Protein AF-X0U426-F1 (afdb_monomer_lite)

pLDDT: mean 70.18, std 14.63, range [39.44, 86.06]

Organism: NCBI:txid412755

Radius of gyration: 14.75 Å; chains: 1; bounding box: 35×31×41 Å

Secondary structure (DSSP, 8-state):
----GGGPPPHHHHHHHHHHTT--HHHHHTS-HHHHHHHHHHHH---S---HHHHHHHHHHHHS-----TTS--GGGGS-HHHHHHHTPPPPTTTSSSSTT--

Sequence (103 aa):
MLWRKDNEIPEPEITLWLERNGIPKQRYHNLSNNEKVVLGNLLKIPTRPTSPQQRKDLYTRLCLPDLGGRESIDPTDFVPDDKIEEFFTPIAPSETLSEREKY

Foldseek 3Di:
DDDPPPQQDPPVLVVVLCVVVVWDVVLVVPDDPVLNSVLSCLAAPVPDDDDLVSLLVSCCSTPPDPPPDPPDDRPSVPPDSVNSSVSSYYDPPVNVPPDPVPD

Structure (mmCIF, N/CA/C/O backbone):
data_AF-X0U426-F1
#
_entry.id   AF-X0U426-F1
#
loop_
_atom_site.group_PDB
_atom_site.id
_atom_site.type_symbol
_atom_site.label_atom_id
_atom_site.label_alt_id
_atom_site.label_comp_id
_atom_site.label_asym_id
_atom_site.label_entity_id
_atom_site.label_seq_id
_atom_site.pdbx_PDB_ins_code
_atom_site.Cartn_x
_atom_site.Cartn_y
_atom_site.Cartn_z
_atom_site.occupancy
_atom_site.B_iso_or_equiv
_atom_site.auth_seq_id
_atom_site.auth_comp_id
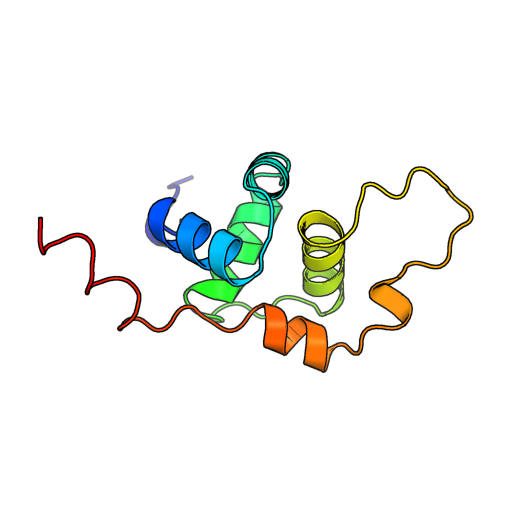_atom_site.auth_asym_id
_atom_site.auth_atom_id
_atom_site.pdbx_PDB_model_num
ATOM 1 N N . MET A 1 1 ? 13.875 21.417 14.798 1.00 39.44 1 MET A N 1
ATOM 2 C CA . MET A 1 1 ? 12.870 20.881 13.854 1.00 39.44 1 MET A CA 1
ATOM 3 C C . MET A 1 1 ? 11.754 20.250 14.670 1.00 39.44 1 MET A C 1
ATOM 5 O O . MET A 1 1 ? 11.984 19.225 15.293 1.00 39.44 1 MET A O 1
ATOM 9 N N . LEU A 1 2 ? 10.602 20.917 14.763 1.00 41.44 2 LEU A N 1
ATOM 10 C CA . LEU A 1 2 ? 9.419 20.408 15.464 1.00 41.44 2 LEU A CA 1
ATOM 11 C C . LEU A 1 2 ? 8.747 19.358 14.574 1.00 41.44 2 LEU A C 1
ATOM 13 O O . LEU A 1 2 ? 8.111 19.701 13.580 1.00 41.44 2 LEU A O 1
ATOM 17 N N . TRP A 1 3 ? 8.945 18.087 14.912 1.00 42.78 3 TRP A N 1
ATOM 18 C CA . TRP A 1 3 ? 8.221 16.962 14.331 1.00 42.78 3 TRP A CA 1
ATOM 19 C C . TRP A 1 3 ? 6.745 17.109 14.709 1.00 42.78 3 TRP A C 1
ATOM 21 O O . TRP A 1 3 ? 6.371 16.917 15.865 1.00 42.78 3 TRP A O 1
ATOM 31 N N . ARG A 1 4 ? 5.906 17.536 13.763 1.00 44.53 4 ARG A N 1
ATOM 32 C CA . ARG A 1 4 ? 4.458 17.571 13.967 1.00 44.53 4 ARG A CA 1
ATOM 33 C C . ARG A 1 4 ? 3.927 16.143 13.862 1.00 44.53 4 ARG A C 1
ATOM 35 O O . ARG A 1 4 ? 3.902 15.583 12.769 1.00 44.53 4 ARG A O 1
ATOM 42 N N . LYS A 1 5 ? 3.498 15.592 15.002 1.00 48.34 5 LYS A N 1
ATOM 43 C CA . LYS A 1 5 ? 2.756 14.321 15.143 1.00 48.34 5 LYS A CA 1
ATOM 44 C C . LYS A 1 5 ? 1.480 14.252 14.287 1.00 48.34 5 LYS A C 1
ATOM 46 O O . LYS A 1 5 ? 0.881 13.193 14.170 1.00 48.34 5 LYS A O 1
ATOM 51 N N . ASP A 1 6 ? 1.072 15.363 13.679 1.00 49.97 6 ASP A N 1
ATOM 52 C CA . ASP A 1 6 ? -0.140 15.480 12.868 1.00 49.97 6 ASP A CA 1
ATOM 53 C C . ASP A 1 6 ? -0.100 14.680 11.550 1.00 49.97 6 ASP A C 1
ATOM 55 O O . ASP A 1 6 ? -1.153 14.399 10.982 1.00 49.97 6 ASP A O 1
ATOM 59 N N . ASN A 1 7 ? 1.087 14.278 11.073 1.00 51.34 7 ASN A N 1
ATOM 60 C CA . ASN A 1 7 ? 1.243 13.548 9.803 1.00 51.34 7 ASN A CA 1
ATOM 61 C C . ASN A 1 7 ? 1.451 12.033 9.962 1.00 51.34 7 ASN A C 1
ATOM 63 O O . ASN A 1 7 ? 1.560 11.330 8.958 1.00 51.34 7 ASN A O 1
ATOM 67 N N . GLU A 1 8 ? 1.530 11.514 11.190 1.00 57.28 8 GLU A N 1
ATOM 68 C CA . GLU A 1 8 ? 1.582 10.068 11.410 1.00 57.28 8 GLU A CA 1
ATOM 69 C C . GLU A 1 8 ? 0.154 9.506 11.397 1.00 57.28 8 GLU A C 1
ATOM 71 O O . GLU A 1 8 ? -0.748 9.975 12.103 1.00 57.28 8 GLU A O 1
ATOM 76 N N . ILE A 1 9 ? -0.089 8.509 10.546 1.00 64.81 9 ILE A N 1
ATOM 77 C CA . ILE A 1 9 ? -1.296 7.694 10.669 1.00 64.81 9 ILE A CA 1
ATOM 78 C C . ILE A 1 9 ? -1.095 6.785 11.887 1.00 64.81 9 ILE A C 1
ATOM 80 O O . ILE A 1 9 ? -0.038 6.158 11.993 1.00 64.81 9 ILE A O 1
ATOM 84 N N . PRO A 1 10 ? -2.077 6.689 12.800 1.00 70.25 10 PRO A N 1
ATOM 85 C CA . PRO A 1 10 ? -2.037 5.717 13.876 1.00 70.25 10 PRO A CA 1
ATOM 86 C C . PRO A 1 10 ? -1.810 4.314 13.304 1.00 70.25 10 PRO A C 1
ATOM 88 O O . PRO A 1 10 ? -2.511 3.895 12.383 1.00 70.25 10 PRO A O 1
ATOM 91 N N . GLU A 1 11 ? -0.870 3.558 13.879 1.00 71.62 11 GLU A N 1
ATOM 92 C CA . GLU A 1 11 ? -0.611 2.165 13.482 1.00 71.62 11 GLU A CA 1
ATOM 93 C C . GLU A 1 11 ? -1.873 1.286 13.336 1.00 71.62 11 GLU A C 1
ATOM 95 O O . GLU A 1 11 ? -1.883 0.435 12.441 1.00 71.62 11 GLU A O 1
ATOM 100 N N . PRO A 1 12 ? -2.949 1.466 14.135 1.00 76.50 12 PRO A N 1
ATOM 101 C CA . PRO A 1 12 ? -4.197 0.732 13.943 1.00 76.50 12 PRO A CA 1
ATOM 102 C C . PRO A 1 12 ? -4.868 0.967 12.584 1.00 76.50 12 PRO A C 1
ATOM 104 O O . PRO A 1 12 ? -5.363 0.014 11.991 1.00 76.50 12 PRO A O 1
ATOM 107 N N . GLU A 1 13 ? -4.873 2.197 12.066 1.00 77.25 13 GLU A N 1
ATOM 108 C CA . GLU A 1 13 ? -5.532 2.514 10.790 1.00 77.25 13 GLU A CA 1
ATOM 109 C C . GLU A 1 13 ? -4.728 1.955 9.610 1.00 77.25 13 GLU A C 1
ATOM 111 O O . GLU A 1 13 ? -5.293 1.338 8.709 1.00 77.25 13 GLU A O 1
ATOM 116 N N . ILE A 1 14 ? -3.395 2.079 9.659 1.00 80.81 14 ILE A N 1
ATOM 117 C CA . ILE A 1 14 ? -2.508 1.442 8.673 1.00 80.81 14 ILE A CA 1
ATOM 118 C C . ILE A 1 14 ? -2.688 -0.072 8.706 1.00 80.81 14 ILE A C 1
ATOM 120 O O . ILE A 1 14 ? -2.794 -0.702 7.661 1.00 80.81 14 ILE A O 1
ATOM 124 N N . THR A 1 15 ? -2.750 -0.662 9.898 1.00 81.38 15 THR A N 1
ATOM 125 C CA . THR A 1 15 ? -2.968 -2.100 10.070 1.00 81.38 15 THR A CA 1
ATOM 126 C C . THR A 1 15 ? -4.257 -2.561 9.395 1.00 81.38 15 THR A C 1
ATOM 128 O O . THR A 1 15 ? -4.223 -3.532 8.644 1.00 81.38 15 THR A O 1
ATOM 131 N N . LEU A 1 16 ? -5.366 -1.852 9.617 1.00 82.56 16 LEU A N 1
ATOM 132 C CA . LEU A 1 16 ? -6.650 -2.164 8.988 1.00 82.56 16 LEU A CA 1
ATOM 133 C C . LEU A 1 16 ? -6.576 -2.036 7.466 1.00 82.56 16 LEU A C 1
ATOM 135 O O . LEU A 1 16 ? -7.060 -2.907 6.746 1.00 82.56 16 LEU A O 1
ATOM 139 N N . TRP A 1 17 ? -5.940 -0.980 6.959 1.00 85.56 17 TRP A N 1
ATOM 140 C CA . TRP A 1 17 ? -5.773 -0.793 5.521 1.00 85.56 17 TRP A CA 1
ATOM 141 C C . TRP A 1 17 ? -4.902 -1.889 4.888 1.00 85.56 17 TRP A C 1
ATOM 143 O O . TRP A 1 17 ? -5.253 -2.413 3.831 1.00 85.56 17 TRP A O 1
ATOM 153 N N . LEU A 1 18 ? -3.814 -2.297 5.548 1.00 86.06 18 LEU A N 1
ATOM 154 C CA . LEU A 1 18 ? -2.973 -3.412 5.104 1.00 86.06 18 LEU A CA 1
ATOM 155 C C . LEU A 1 18 ? -3.771 -4.721 5.060 1.00 86.06 18 LEU A C 1
ATOM 157 O O . LEU A 1 18 ? -3.706 -5.438 4.066 1.00 86.06 18 LEU A O 1
ATOM 161 N N . GLU A 1 19 ? -4.556 -5.011 6.101 1.00 84.50 19 GLU A N 1
ATOM 162 C CA . GLU A 1 19 ? -5.384 -6.220 6.187 1.00 84.50 19 GLU A CA 1
ATOM 163 C C . GLU A 1 19 ? -6.461 -6.256 5.089 1.00 84.50 19 GLU A C 1
ATOM 165 O O . GLU A 1 19 ? -6.625 -7.286 4.435 1.00 84.50 19 GLU A O 1
ATOM 170 N N . ARG A 1 20 ? -7.124 -5.127 4.798 1.00 82.56 20 ARG A N 1
ATOM 171 C CA . ARG A 1 20 ? -8.114 -5.014 3.705 1.00 82.56 20 ARG A CA 1
ATOM 172 C C . ARG A 1 20 ? -7.523 -5.273 2.326 1.00 82.56 20 ARG A C 1
ATOM 174 O O . ARG A 1 20 ? -8.183 -5.871 1.483 1.00 82.56 20 ARG A O 1
ATOM 181 N N . ASN A 1 21 ? -6.293 -4.823 2.105 1.00 81.44 21 ASN A N 1
ATOM 182 C CA . ASN A 1 21 ? -5.587 -5.005 0.840 1.00 81.44 21 ASN A CA 1
ATOM 183 C C . ASN A 1 21 ? -4.802 -6.328 0.777 1.00 81.44 21 ASN A C 1
ATOM 185 O O . ASN A 1 21 ? -4.124 -6.587 -0.214 1.00 81.44 21 ASN A O 1
ATOM 189 N N . GLY A 1 22 ? -4.865 -7.167 1.820 1.00 82.00 22 GLY A N 1
ATOM 190 C CA . GLY A 1 22 ? -4.128 -8.432 1.882 1.00 82.00 22 GLY A CA 1
ATOM 191 C C . GLY A 1 22 ? -2.605 -8.263 1.946 1.00 82.00 22 GLY A C 1
ATOM 192 O O . GLY A 1 22 ? -1.867 -9.173 1.570 1.00 82.00 22 GLY A O 1
ATOM 193 N N . ILE A 1 23 ? -2.118 -7.108 2.405 1.00 84.75 23 ILE A N 1
ATOM 194 C CA . ILE A 1 23 ? -0.693 -6.772 2.445 1.00 84.75 23 ILE A CA 1
ATOM 195 C C . ILE A 1 23 ? -0.096 -7.247 3.777 1.00 84.75 23 ILE A C 1
ATOM 197 O O . ILE A 1 23 ? -0.556 -6.840 4.848 1.00 84.75 23 ILE A O 1
ATOM 201 N N . PRO A 1 24 ? 0.977 -8.055 3.763 1.00 85.00 24 PRO A N 1
ATOM 202 C CA . PRO A 1 24 ? 1.658 -8.452 4.989 1.00 85.00 24 PRO A CA 1
ATOM 203 C C . PRO A 1 24 ? 2.217 -7.242 5.750 1.00 85.00 24 PRO A C 1
ATOM 205 O O . PRO A 1 24 ? 2.949 -6.433 5.180 1.00 85.00 24 PRO A O 1
ATOM 208 N N . LYS A 1 25 ? 1.989 -7.164 7.071 1.00 83.62 25 LYS A N 1
ATOM 209 C CA . LYS A 1 25 ? 2.534 -6.089 7.937 1.00 83.62 25 LYS A CA 1
ATOM 210 C C . LYS A 1 25 ? 4.042 -5.890 7.785 1.00 83.62 25 LYS A C 1
ATOM 212 O O . LYS A 1 25 ? 4.534 -4.768 7.854 1.00 83.62 25 LYS A O 1
ATOM 217 N N . GLN A 1 26 ? 4.779 -6.966 7.519 1.00 84.44 26 GLN A N 1
ATOM 218 C CA . GLN A 1 26 ? 6.221 -6.915 7.289 1.00 84.44 26 GLN A CA 1
ATOM 219 C C . GLN A 1 26 ? 6.610 -5.989 6.122 1.00 84.44 26 GLN A C 1
ATOM 221 O O . GLN A 1 26 ? 7.618 -5.296 6.218 1.00 84.44 26 GLN A O 1
ATOM 226 N N . ARG A 1 27 ? 5.792 -5.907 5.060 1.00 83.94 27 ARG A N 1
ATOM 227 C CA . ARG A 1 27 ? 6.018 -5.001 3.919 1.00 83.94 27 ARG A CA 1
ATOM 228 C C . ARG A 1 27 ? 5.989 -3.540 4.359 1.00 83.94 27 ARG A C 1
ATOM 230 O O . ARG A 1 27 ? 6.881 -2.781 4.001 1.00 83.94 27 ARG A O 1
ATOM 237 N N . TYR A 1 28 ? 5.030 -3.177 5.210 1.00 85.56 28 TYR A N 1
ATOM 238 C CA . TYR A 1 28 ? 4.968 -1.846 5.811 1.00 85.56 28 TYR A CA 1
ATOM 239 C C . TYR A 1 28 ? 6.159 -1.565 6.739 1.00 85.56 28 TYR A C 1
ATOM 241 O O . TYR A 1 28 ? 6.737 -0.480 6.693 1.00 85.56 28 TYR A O 1
ATOM 249 N N . HIS A 1 29 ? 6.578 -2.535 7.558 1.00 84.88 29 HIS A N 1
ATOM 250 C CA . HIS A 1 29 ? 7.747 -2.357 8.426 1.00 84.88 29 HIS A CA 1
ATOM 251 C C . HIS A 1 29 ? 9.043 -2.134 7.640 1.00 84.88 29 HIS A C 1
ATOM 253 O O . HIS A 1 29 ? 9.872 -1.342 8.091 1.00 84.88 29 HIS A O 1
ATOM 259 N N . ASN A 1 30 ? 9.169 -2.757 6.465 1.00 85.38 30 ASN A N 1
ATOM 260 C CA . ASN A 1 30 ? 10.305 -2.605 5.555 1.00 85.38 30 ASN A CA 1
ATOM 261 C C . ASN A 1 30 ? 10.337 -1.252 4.822 1.00 85.38 30 ASN A C 1
ATOM 263 O O . ASN A 1 30 ? 11.358 -0.928 4.215 1.00 85.38 30 ASN A O 1
ATOM 267 N N . LEU A 1 31 ? 9.262 -0.458 4.876 1.00 84.38 31 LEU A N 1
ATOM 268 C CA . LEU A 1 31 ? 9.265 0.897 4.331 1.00 84.38 31 LEU A CA 1
ATOM 269 C C . LEU A 1 31 ? 10.173 1.818 5.153 1.00 84.38 31 LEU A C 1
ATOM 271 O O . LEU A 1 31 ? 10.180 1.801 6.391 1.00 84.38 31 LEU A O 1
ATOM 275 N N . SER A 1 32 ? 10.884 2.696 4.455 1.00 85.00 32 SER A N 1
ATOM 276 C CA . SER A 1 32 ? 11.607 3.814 5.048 1.00 85.00 32 SER A CA 1
ATOM 277 C C . SER A 1 32 ? 10.651 4.804 5.719 1.00 85.00 32 SER A C 1
ATOM 279 O O . SER A 1 32 ? 9.467 4.898 5.391 1.00 85.00 32 SER A O 1
ATOM 281 N N . ASN A 1 33 ? 11.176 5.615 6.640 1.00 81.62 33 ASN A N 1
ATOM 282 C CA . ASN A 1 33 ? 10.381 6.654 7.304 1.00 81.62 33 ASN A CA 1
ATOM 283 C C . ASN A 1 33 ? 9.744 7.632 6.302 1.00 81.62 33 ASN A C 1
ATOM 285 O O . ASN A 1 33 ? 8.631 8.096 6.525 1.00 81.62 33 ASN A O 1
ATOM 289 N N . ASN A 1 34 ? 10.420 7.918 5.184 1.00 82.12 34 ASN A N 1
ATOM 290 C CA . ASN A 1 34 ? 9.880 8.787 4.143 1.00 82.12 34 ASN A CA 1
ATOM 291 C C . ASN A 1 34 ? 8.705 8.127 3.401 1.00 82.12 34 ASN A C 1
ATOM 293 O O . ASN A 1 34 ? 7.670 8.756 3.214 1.00 82.12 34 ASN A O 1
ATOM 297 N N . GLU A 1 35 ? 8.825 6.849 3.038 1.00 84.00 35 GLU A N 1
ATOM 298 C CA . GLU A 1 35 ? 7.746 6.081 2.398 1.00 84.00 35 GLU A CA 1
ATOM 299 C C . GLU A 1 35 ? 6.514 5.967 3.304 1.00 84.00 35 GLU A C 1
ATOM 301 O O . GLU A 1 35 ? 5.391 6.161 2.842 1.00 84.00 35 GLU A O 1
ATOM 306 N N . LYS A 1 36 ? 6.712 5.754 4.611 1.00 84.62 36 LYS A N 1
ATOM 307 C CA . LYS A 1 36 ? 5.618 5.744 5.598 1.00 84.62 36 LYS A CA 1
ATOM 308 C C . LYS A 1 36 ? 4.893 7.087 5.672 1.00 84.62 36 LYS A C 1
ATOM 310 O O . LYS A 1 36 ? 3.672 7.109 5.764 1.00 84.62 36 LYS A O 1
ATOM 315 N N . VAL A 1 37 ? 5.619 8.202 5.573 1.00 79.88 37 VAL A N 1
ATOM 316 C CA . VAL A 1 37 ? 5.020 9.548 5.514 1.00 79.88 37 VAL A CA 1
ATOM 317 C C . VAL A 1 37 ? 4.239 9.758 4.216 1.00 79.88 37 VAL A C 1
ATOM 319 O O . VAL A 1 37 ? 3.160 10.345 4.241 1.00 79.88 37 VAL A O 1
ATOM 322 N N . VAL A 1 38 ? 4.752 9.285 3.078 1.00 81.69 38 VAL A N 1
ATOM 323 C CA . VAL A 1 38 ? 4.051 9.394 1.789 1.00 81.69 38 VAL A CA 1
ATOM 324 C C . VAL A 1 38 ? 2.768 8.556 1.796 1.00 81.69 38 VAL A C 1
ATOM 326 O O . VAL A 1 38 ? 1.718 9.085 1.436 1.00 81.69 38 VAL A O 1
ATOM 329 N N . LEU A 1 39 ? 2.818 7.312 2.285 1.00 83.38 39 LEU A N 1
ATOM 330 C CA . LEU A 1 39 ? 1.631 6.482 2.532 1.00 83.38 39 LEU A CA 1
ATOM 331 C C . LEU A 1 39 ? 0.663 7.186 3.496 1.00 83.38 39 LEU A C 1
ATOM 333 O O . LEU A 1 39 ? -0.541 7.221 3.263 1.00 83.38 39 LEU A O 1
ATOM 337 N N . GLY A 1 40 ? 1.222 7.829 4.521 1.00 80.00 40 GLY A N 1
ATOM 338 C CA . GLY A 1 40 ? 0.536 8.716 5.450 1.00 80.00 40 GLY A CA 1
ATOM 339 C C . GLY A 1 40 ? -0.361 9.745 4.763 1.00 80.00 40 GLY A C 1
ATOM 340 O O . GLY A 1 40 ? -1.565 9.835 5.001 1.00 80.00 40 GLY A O 1
ATOM 341 N N . ASN A 1 41 ? 0.245 10.508 3.859 1.00 77.69 41 ASN A N 1
ATOM 342 C CA . ASN A 1 41 ? -0.435 11.558 3.106 1.00 77.69 41 ASN A CA 1
ATOM 343 C C . ASN A 1 41 ? -1.464 10.997 2.119 1.00 77.69 41 ASN A C 1
ATOM 345 O O . ASN A 1 41 ? -2.483 11.633 1.880 1.00 77.69 41 ASN A O 1
ATOM 349 N N . LEU A 1 42 ? -1.207 9.823 1.544 1.00 78.88 42 LEU A N 1
ATOM 350 C CA . LEU A 1 42 ? -2.126 9.184 0.606 1.00 78.88 42 LEU A CA 1
ATOM 351 C C . LEU A 1 42 ? -3.416 8.719 1.297 1.00 7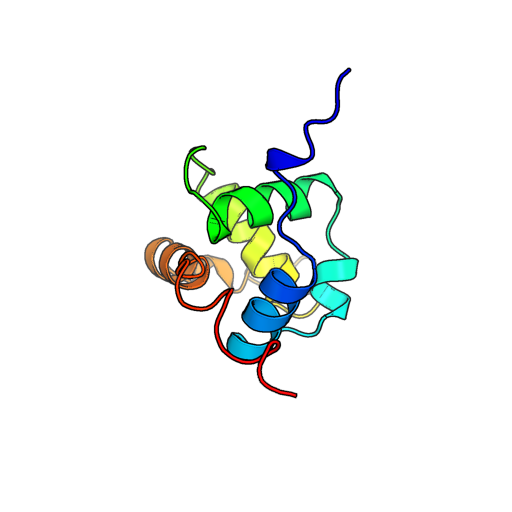8.88 42 LEU A C 1
ATOM 353 O O . LEU A 1 42 ? -4.502 8.962 0.780 1.00 78.88 42 LEU A O 1
ATOM 357 N N . LEU A 1 43 ? -3.308 8.112 2.483 1.00 79.94 43 LEU A N 1
ATOM 358 C CA . LEU A 1 43 ? -4.451 7.466 3.136 1.00 79.94 43 LEU A CA 1
ATOM 359 C C . LEU A 1 43 ? -5.276 8.383 4.050 1.00 79.94 43 LEU A C 1
ATOM 361 O O . LEU A 1 43 ? -6.456 8.108 4.250 1.00 79.94 43 LEU A O 1
ATOM 365 N N . LYS A 1 44 ? -4.688 9.434 4.642 1.00 72.94 44 LYS A N 1
ATOM 366 C CA . LYS A 1 44 ? -5.394 10.299 5.612 1.00 72.94 44 LYS A CA 1
ATOM 367 C C . LYS A 1 44 ? -6.045 11.512 4.964 1.00 72.94 44 LYS A C 1
ATOM 369 O O . LYS A 1 44 ? -7.223 11.777 5.169 1.00 72.94 44 LYS A O 1
ATOM 374 N N . ILE A 1 45 ? -5.253 12.297 4.239 1.00 63.19 45 ILE A N 1
ATOM 375 C CA . ILE A 1 45 ? -5.719 13.494 3.546 1.00 63.19 45 ILE A CA 1
ATOM 376 C C . ILE A 1 45 ? -4.746 13.726 2.390 1.00 63.19 45 ILE A C 1
ATOM 378 O O . ILE A 1 45 ? -3.598 14.080 2.686 1.00 63.19 45 ILE A O 1
ATOM 382 N N . PRO A 1 46 ? -5.166 13.618 1.113 1.00 59.16 46 PRO A N 1
ATOM 383 C CA . PRO A 1 46 ? -4.335 13.961 -0.041 1.00 59.16 46 PRO A CA 1
ATOM 384 C C . PRO A 1 46 ? -4.139 15.488 -0.118 1.00 59.16 46 PRO A C 1
ATOM 386 O O . PRO A 1 46 ? -4.524 16.163 -1.062 1.00 59.16 46 PRO A O 1
ATOM 389 N N . THR A 1 47 ? -3.567 16.073 0.932 1.00 52.16 47 THR A N 1
ATOM 390 C CA . THR A 1 47 ? -3.214 17.492 1.049 1.00 52.16 47 THR A CA 1
ATOM 391 C C . THR A 1 47 ? -1.916 17.800 0.323 1.00 52.16 47 THR A C 1
ATOM 393 O O . THR A 1 47 ? -1.625 18.965 0.055 1.00 52.16 47 THR A O 1
ATOM 396 N N . ARG A 1 48 ? -1.121 16.772 0.002 1.00 58.12 48 ARG A N 1
ATOM 397 C CA . ARG A 1 48 ? 0.115 16.911 -0.760 1.00 58.12 48 ARG A CA 1
ATOM 398 C C . ARG A 1 48 ? 0.014 16.122 -2.059 1.00 58.12 48 ARG A C 1
ATOM 400 O O . ARG A 1 48 ? -0.232 14.919 -1.990 1.00 58.12 48 ARG A O 1
ATOM 407 N N . PRO A 1 49 ? 0.243 16.762 -3.218 1.00 61.34 49 PRO A N 1
ATOM 408 C CA . PRO A 1 49 ? 0.345 16.042 -4.474 1.00 61.34 49 PRO A CA 1
ATOM 409 C C . PRO A 1 49 ? 1.547 15.100 -4.391 1.00 61.34 49 PRO A C 1
ATOM 411 O O . PRO A 1 4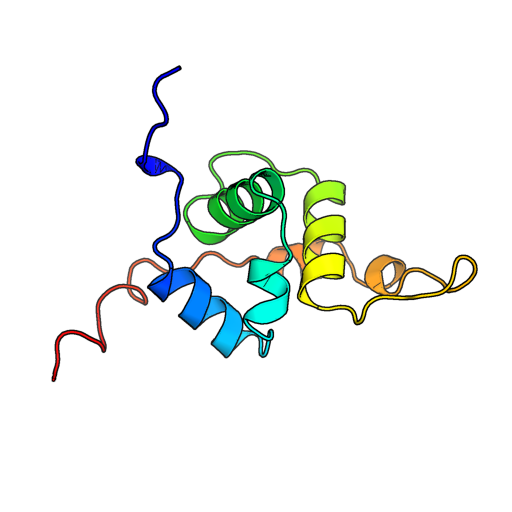9 ? 2.692 15.536 -4.265 1.00 61.34 49 PRO A O 1
ATOM 414 N N . THR A 1 50 ? 1.280 13.802 -4.413 1.00 70.44 50 THR A N 1
ATOM 415 C CA . THR A 1 50 ? 2.292 12.760 -4.572 1.00 70.44 50 THR A CA 1
ATOM 416 C C . THR A 1 50 ? 2.459 12.478 -6.056 1.00 70.44 50 THR A C 1
ATOM 418 O O . THR A 1 50 ? 1.481 12.363 -6.805 1.00 70.44 50 THR A O 1
ATOM 421 N N . SER A 1 51 ? 3.707 12.400 -6.517 1.00 80.81 51 SER A N 1
ATOM 422 C CA . SER A 1 51 ? 3.946 12.141 -7.935 1.00 80.81 51 SER A CA 1
ATOM 423 C C . SER A 1 51 ? 3.465 10.728 -8.308 1.00 80.81 51 SER A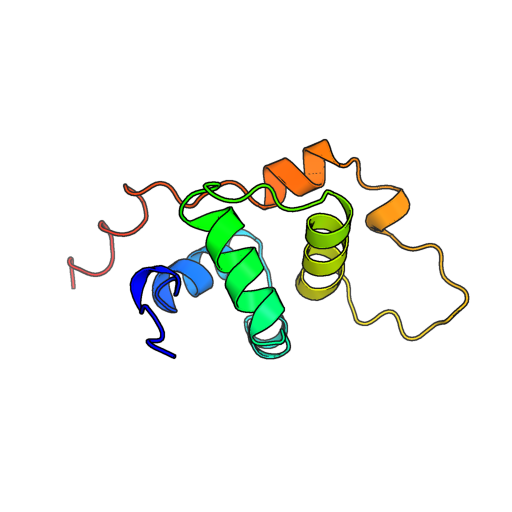 C 1
ATOM 425 O O . SER A 1 51 ? 3.500 9.827 -7.462 1.00 80.81 51 SER A O 1
ATOM 427 N N . PRO A 1 52 ? 3.027 10.496 -9.560 1.00 79.00 52 PRO A N 1
ATOM 428 C CA . PRO A 1 52 ? 2.682 9.153 -10.034 1.00 79.00 52 PRO A CA 1
ATOM 429 C C . PRO A 1 52 ? 3.814 8.142 -9.801 1.00 79.00 52 PRO A C 1
ATOM 431 O O . PRO A 1 52 ? 3.561 7.016 -9.385 1.00 79.00 52 PRO A O 1
ATOM 434 N N . GLN A 1 53 ? 5.072 8.578 -9.950 1.00 81.12 53 GLN A N 1
ATOM 435 C CA . GLN A 1 53 ? 6.244 7.749 -9.664 1.00 81.12 53 GLN A CA 1
ATOM 436 C C . GLN A 1 53 ? 6.331 7.343 -8.188 1.00 81.12 53 GLN A C 1
ATOM 438 O O . GLN A 1 53 ? 6.526 6.175 -7.888 1.00 81.12 53 GLN A O 1
ATOM 443 N N . GLN A 1 54 ? 6.123 8.274 -7.251 1.00 81.56 54 GLN A N 1
ATOM 444 C CA . GLN A 1 54 ? 6.145 7.954 -5.817 1.00 81.56 54 GLN A CA 1
ATOM 445 C C . GLN A 1 54 ? 5.045 6.963 -5.428 1.00 81.56 54 GLN A C 1
ATOM 447 O O . GLN A 1 54 ? 5.249 6.121 -4.554 1.00 81.56 54 GLN A O 1
ATOM 452 N N . ARG A 1 55 ? 3.876 7.065 -6.072 1.00 83.50 55 ARG A N 1
ATOM 453 C CA . ARG A 1 55 ? 2.772 6.117 -5.892 1.00 83.50 55 ARG A CA 1
ATOM 454 C C . ARG A 1 55 ? 3.135 4.735 -6.436 1.00 83.50 55 ARG A C 1
ATOM 456 O O . ARG A 1 55 ? 2.925 3.750 -5.733 1.00 83.50 55 ARG A O 1
ATOM 463 N N . LYS A 1 56 ? 3.733 4.667 -7.630 1.00 82.62 56 LYS A N 1
ATOM 464 C CA . LYS A 1 56 ? 4.255 3.423 -8.221 1.00 82.62 56 LYS A CA 1
ATOM 465 C C . LYS A 1 56 ? 5.294 2.759 -7.331 1.00 82.62 56 LYS A C 1
ATOM 467 O O . LYS A 1 56 ? 5.119 1.601 -6.973 1.00 82.62 56 LYS A O 1
ATOM 472 N N . ASP A 1 57 ? 6.299 3.508 -6.888 1.00 83.69 57 ASP A N 1
ATOM 473 C CA . ASP A 1 57 ? 7.372 2.985 -6.039 1.00 83.69 57 ASP A CA 1
ATOM 474 C C . ASP A 1 57 ? 6.813 2.389 -4.732 1.00 83.69 57 ASP A C 1
ATOM 476 O O . ASP A 1 57 ? 7.183 1.283 -4.332 1.00 83.69 57 ASP A O 1
ATOM 480 N N . LEU A 1 58 ? 5.867 3.085 -4.086 1.00 85.69 58 LEU A N 1
ATOM 481 C CA . LEU A 1 58 ? 5.179 2.584 -2.892 1.00 85.69 58 LEU A CA 1
ATOM 482 C C . LEU A 1 58 ? 4.349 1.331 -3.170 1.00 85.69 58 LEU A C 1
ATOM 484 O O . LEU A 1 58 ? 4.376 0.392 -2.374 1.00 85.69 58 LEU A O 1
ATOM 488 N N . TYR A 1 59 ? 3.615 1.310 -4.281 1.00 85.19 59 TYR A N 1
ATOM 489 C CA . TYR A 1 59 ? 2.816 0.159 -4.684 1.00 85.19 59 TYR A CA 1
ATOM 490 C C . TYR A 1 59 ? 3.705 -1.065 -4.926 1.00 85.19 59 TYR A C 1
ATOM 492 O O . TYR A 1 59 ? 3.427 -2.133 -4.385 1.00 85.19 59 TYR A O 1
ATOM 500 N N . THR A 1 60 ? 4.827 -0.904 -5.631 1.00 83.44 60 THR A N 1
ATOM 501 C CA . THR A 1 60 ? 5.833 -1.958 -5.830 1.00 83.44 60 THR A CA 1
ATOM 502 C C . THR A 1 60 ? 6.329 -2.505 -4.499 1.00 83.44 60 THR A C 1
ATOM 504 O O . THR A 1 60 ? 6.335 -3.714 -4.283 1.00 83.44 60 THR A O 1
ATOM 507 N N . ARG A 1 61 ? 6.698 -1.627 -3.561 1.00 83.06 61 ARG A N 1
ATOM 508 C CA . ARG A 1 61 ? 7.215 -2.032 -2.244 1.00 83.06 61 ARG A CA 1
ATOM 509 C C . ARG A 1 61 ? 6.198 -2.793 -1.396 1.00 83.06 61 ARG A C 1
ATOM 511 O O . ARG A 1 61 ? 6.593 -3.684 -0.641 1.00 83.06 61 ARG A O 1
ATOM 518 N N . LEU A 1 62 ? 4.924 -2.418 -1.484 1.00 83.56 62 LEU A N 1
ATOM 519 C CA . LEU A 1 62 ? 3.843 -2.993 -0.683 1.00 83.56 62 LEU A CA 1
ATOM 520 C C . LEU A 1 62 ? 3.289 -4.288 -1.287 1.00 83.56 62 LEU A C 1
ATOM 522 O O . LEU A 1 62 ? 3.083 -5.256 -0.555 1.00 83.56 62 LEU A O 1
ATOM 526 N N . CYS A 1 63 ? 3.061 -4.302 -2.598 1.00 80.75 63 CYS A N 1
ATOM 527 C CA . CYS A 1 63 ? 2.277 -5.330 -3.281 1.00 80.75 63 CYS A CA 1
ATOM 528 C C . CYS A 1 63 ? 3.130 -6.359 -4.012 1.00 80.75 63 CYS A C 1
ATOM 530 O O . CYS A 1 63 ? 2.706 -7.507 -4.151 1.00 80.75 63 CYS A O 1
ATOM 532 N N . LEU A 1 64 ? 4.311 -5.974 -4.498 1.00 74.75 64 LEU A N 1
ATOM 533 C CA . LEU A 1 64 ? 5.135 -6.885 -5.276 1.00 74.75 64 LEU A CA 1
ATOM 534 C C . LEU A 1 64 ? 6.105 -7.652 -4.367 1.00 74.75 64 LEU A C 1
ATOM 536 O O . LEU A 1 64 ? 6.672 -7.088 -3.423 1.00 74.75 64 LEU A O 1
ATOM 540 N N . PRO A 1 65 ? 6.301 -8.961 -4.617 1.00 66.62 65 PRO A N 1
ATOM 541 C CA . PRO A 1 65 ? 7.400 -9.690 -4.002 1.00 66.62 65 PRO A CA 1
ATOM 542 C C . PRO A 1 65 ? 8.717 -9.010 -4.389 1.00 66.62 65 PRO A C 1
ATOM 544 O O . PRO A 1 65 ? 8.796 -8.424 -5.465 1.00 66.62 65 PRO A O 1
ATOM 547 N N . ASP A 1 66 ? 9.741 -9.069 -3.529 1.00 61.03 66 ASP A N 1
ATOM 548 C CA . ASP A 1 66 ? 11.060 -8.516 -3.852 1.00 61.03 66 ASP A CA 1
ATOM 549 C C . ASP A 1 66 ? 11.539 -9.150 -5.157 1.00 61.03 66 ASP A C 1
ATOM 551 O O . ASP A 1 66 ? 11.946 -10.314 -5.185 1.00 61.03 66 ASP A O 1
ATOM 555 N N . LEU A 1 67 ? 11.430 -8.398 -6.252 1.00 54.94 67 LEU A N 1
ATOM 556 C CA . LEU A 1 67 ? 11.891 -8.813 -7.563 1.00 54.94 67 LEU A CA 1
ATOM 557 C C . LEU A 1 67 ? 13.414 -8.765 -7.528 1.00 54.94 67 LEU A C 1
ATOM 559 O O . LEU A 1 67 ? 14.061 -7.785 -7.893 1.00 54.94 67 LEU A O 1
ATOM 563 N N . GLY A 1 68 ? 13.997 -9.843 -7.017 1.00 43.69 68 GLY A N 1
ATOM 564 C CA . GLY A 1 68 ? 15.405 -10.152 -7.170 1.00 43.69 68 GLY A CA 1
ATOM 565 C C . GLY A 1 68 ? 15.683 -10.484 -8.630 1.00 43.69 68 GLY A C 1
ATOM 566 O O . GLY A 1 68 ? 15.730 -11.651 -8.998 1.00 43.69 68 GLY A O 1
ATOM 567 N N . GLY A 1 69 ? 15.850 -9.468 -9.473 1.00 45.62 69 GLY A N 1
ATOM 568 C CA . GLY A 1 69 ? 16.214 -9.674 -10.871 1.00 45.62 69 GLY A CA 1
ATOM 569 C C . GLY A 1 69 ? 16.255 -8.376 -11.661 1.00 45.62 69 GLY A C 1
ATOM 570 O O . GLY A 1 69 ? 15.225 -7.796 -11.968 1.00 45.62 69 GLY A O 1
ATOM 571 N N . ARG A 1 70 ? 17.455 -7.932 -12.042 1.00 43.12 70 ARG A N 1
ATOM 572 C CA . ARG A 1 70 ? 17.705 -6.723 -12.853 1.00 43.12 70 ARG A CA 1
ATOM 573 C C . ARG A 1 70 ? 17.242 -6.822 -14.324 1.00 43.12 70 ARG A C 1
ATOM 575 O O . ARG A 1 70 ? 17.608 -5.962 -15.113 1.00 43.12 70 ARG A O 1
ATOM 582 N N . GLU A 1 71 ? 16.450 -7.831 -14.691 1.00 50.66 71 GLU A N 1
ATOM 583 C CA . GLU A 1 71 ? 16.015 -8.085 -16.079 1.00 50.66 71 GLU A CA 1
ATOM 584 C C . GLU A 1 71 ? 14.524 -8.444 -16.218 1.00 50.66 71 GLU A C 1
ATOM 586 O O . GLU A 1 71 ? 14.073 -8.857 -17.284 1.00 50.66 71 GLU A O 1
ATOM 591 N N . SER A 1 72 ? 13.730 -8.297 -15.158 1.00 51.81 72 SER A N 1
ATOM 592 C CA . SER A 1 72 ? 12.287 -8.545 -15.202 1.00 51.81 72 SER A CA 1
ATOM 593 C C . SER A 1 72 ? 11.536 -7.235 -15.396 1.00 51.81 72 SER A C 1
ATOM 595 O O . SER A 1 72 ? 11.745 -6.298 -14.629 1.00 51.81 72 SER A O 1
ATOM 597 N N . ILE A 1 73 ? 10.674 -7.193 -16.415 1.00 56.00 73 ILE A N 1
ATOM 598 C CA . ILE A 1 73 ? 9.718 -6.107 -16.657 1.00 56.00 73 ILE A CA 1
ATOM 599 C C . ILE A 1 73 ? 9.065 -5.733 -15.324 1.00 56.00 73 ILE A C 1
ATOM 601 O O . ILE A 1 73 ? 8.599 -6.632 -14.617 1.00 56.00 73 ILE A O 1
ATOM 605 N N . ASP A 1 74 ? 9.064 -4.445 -14.972 1.00 58.88 74 ASP A N 1
ATOM 606 C CA . ASP A 1 74 ? 8.430 -4.004 -13.737 1.00 58.88 74 ASP A CA 1
ATOM 607 C C . ASP A 1 74 ? 6.934 -4.344 -13.848 1.00 58.88 74 ASP A C 1
ATOM 609 O O . ASP A 1 74 ? 6.264 -3.867 -14.766 1.00 58.88 74 ASP A O 1
ATOM 613 N N . PRO A 1 75 ? 6.369 -5.200 -12.979 1.00 61.94 75 PRO A N 1
ATOM 614 C CA . PRO A 1 75 ? 4.959 -5.559 -13.068 1.00 61.94 75 PRO A CA 1
ATOM 615 C C . PRO A 1 75 ? 4.050 -4.336 -12.938 1.00 61.94 75 PRO A C 1
ATOM 617 O O . PRO A 1 75 ? 2.893 -4.394 -13.352 1.00 61.94 75 PRO A O 1
ATOM 620 N N . THR A 1 76 ? 4.565 -3.233 -12.384 1.00 64.38 76 THR A N 1
ATOM 621 C CA . THR A 1 76 ? 3.845 -1.963 -12.293 1.00 64.38 76 THR A CA 1
ATOM 622 C C . THR A 1 76 ? 3.796 -1.172 -13.592 1.00 64.38 76 THR A C 1
ATOM 624 O O . THR A 1 76 ? 2.899 -0.343 -13.721 1.00 64.38 76 THR A O 1
ATOM 627 N N . ASP A 1 77 ? 4.644 -1.460 -14.588 1.00 63.44 77 ASP A N 1
ATOM 628 C CA . ASP A 1 77 ? 4.540 -0.838 -15.919 1.00 63.44 77 ASP A CA 1
ATOM 629 C C . ASP A 1 77 ? 3.228 -1.214 -16.627 1.00 63.44 77 ASP A C 1
ATOM 631 O O . ASP A 1 77 ? 2.746 -0.482 -17.490 1.00 63.44 77 ASP A O 1
ATOM 635 N N . PHE A 1 78 ? 2.611 -2.335 -16.239 1.00 66.81 78 PHE A N 1
ATOM 636 C CA . PHE A 1 78 ? 1.322 -2.782 -16.771 1.00 66.81 78 PHE A CA 1
ATOM 637 C C . PHE A 1 78 ? 0.120 -2.339 -15.934 1.00 66.81 78 PHE A C 1
ATOM 639 O O . PHE A 1 78 ? -1.021 -2.564 -16.344 1.00 66.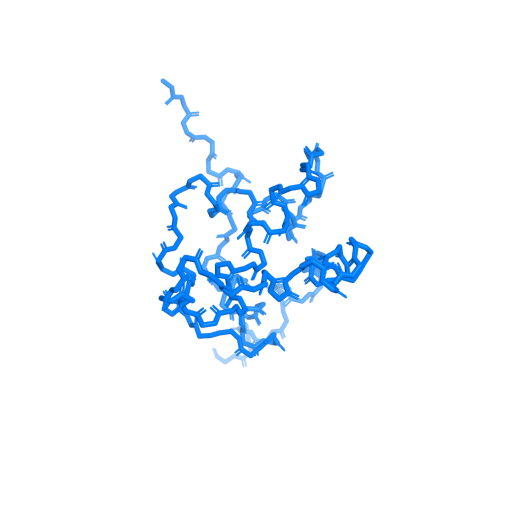81 78 PHE A O 1
ATOM 646 N N . VAL A 1 79 ? 0.348 -1.732 -14.765 1.00 73.25 79 VAL A N 1
ATOM 647 C CA . VAL A 1 79 ? -0.729 -1.229 -13.911 1.00 73.25 79 VAL A CA 1
ATOM 648 C C . VAL A 1 79 ? -0.969 0.245 -14.260 1.00 73.25 79 VAL A C 1
ATOM 650 O O . VAL A 1 79 ? -0.059 1.060 -14.101 1.00 73.25 79 VAL A O 1
ATOM 653 N N . PRO A 1 80 ? -2.177 0.620 -14.725 1.00 80.56 80 PRO A N 1
ATOM 654 C CA . PRO A 1 80 ? -2.490 2.012 -15.021 1.00 80.56 80 PRO A CA 1
ATOM 655 C C . PRO A 1 80 ? -2.378 2.879 -13.767 1.00 80.56 80 PRO A C 1
ATOM 657 O O . PRO A 1 80 ? -2.781 2.452 -12.683 1.00 80.56 80 PRO A O 1
ATOM 660 N N . ASP A 1 81 ? -1.917 4.119 -13.926 1.00 79.25 81 ASP A N 1
ATOM 661 C CA . ASP A 1 81 ? -1.774 5.081 -12.825 1.00 79.25 81 ASP A CA 1
ATOM 662 C C . ASP A 1 81 ? -3.084 5.251 -12.037 1.00 79.25 81 ASP A C 1
ATOM 664 O O . ASP A 1 81 ? -3.055 5.288 -10.807 1.00 79.25 81 ASP A O 1
ATOM 668 N N . ASP A 1 82 ? -4.232 5.243 -12.724 1.00 80.69 82 ASP A N 1
ATOM 669 C CA . ASP A 1 82 ? -5.561 5.335 -12.106 1.00 80.69 82 ASP A CA 1
ATOM 670 C C . ASP A 1 82 ? -5.845 4.163 -11.154 1.00 80.69 82 ASP A C 1
ATOM 672 O O . ASP A 1 82 ? -6.447 4.337 -10.098 1.00 80.69 82 ASP A O 1
ATOM 676 N N . LYS A 1 83 ? -5.370 2.953 -11.481 1.00 80.69 83 LYS A N 1
ATOM 677 C CA . LYS A 1 83 ? -5.534 1.769 -10.621 1.00 80.69 83 LYS A CA 1
ATOM 678 C C . LYS A 1 83 ? -4.654 1.832 -9.384 1.00 80.69 83 LYS A C 1
ATOM 680 O O . LYS A 1 83 ? -5.049 1.362 -8.319 1.00 80.69 83 LYS A O 1
ATOM 685 N N . ILE A 1 84 ? -3.478 2.432 -9.516 1.00 81.00 84 ILE A N 1
ATOM 686 C CA . ILE A 1 84 ? -2.586 2.690 -8.387 1.00 81.00 84 ILE A CA 1
ATOM 687 C C . ILE A 1 84 ? -3.183 3.786 -7.500 1.00 81.00 84 ILE A C 1
ATOM 689 O O . ILE A 1 84 ? -3.110 3.700 -6.278 1.00 81.00 84 ILE A O 1
ATOM 693 N N . GLU A 1 8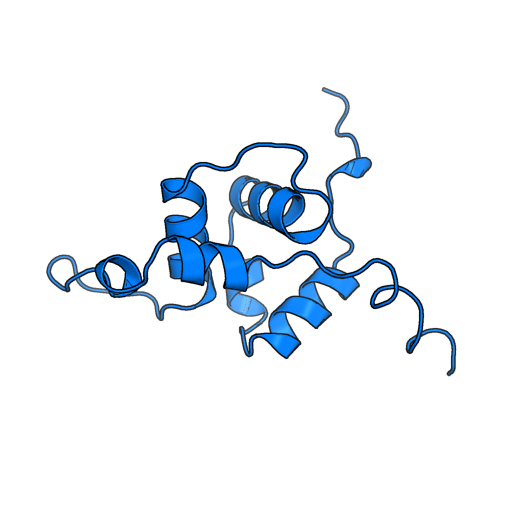5 ? -3.819 4.797 -8.088 1.00 80.38 85 GLU A N 1
ATOM 694 C CA . GLU A 1 85 ? -4.549 5.824 -7.346 1.00 80.38 85 GLU A CA 1
ATOM 695 C C . GLU A 1 85 ? -5.729 5.242 -6.560 1.00 80.38 85 GLU A C 1
ATOM 697 O O . GLU A 1 85 ? -5.828 5.491 -5.359 1.00 80.38 85 GLU A O 1
ATOM 702 N N . GLU A 1 86 ? -6.551 4.396 -7.190 1.00 80.56 86 GLU A N 1
ATOM 703 C CA . GLU A 1 86 ? -7.647 3.676 -6.525 1.00 80.56 86 GLU A CA 1
ATOM 704 C C . GLU A 1 86 ? -7.144 2.801 -5.367 1.00 80.56 86 GLU A C 1
ATOM 706 O O . GLU A 1 86 ? -7.797 2.699 -4.328 1.00 80.56 86 GLU A O 1
ATOM 711 N N . PHE A 1 87 ? -5.967 2.189 -5.494 1.00 82.56 87 PHE A N 1
ATOM 712 C CA . PHE A 1 87 ? -5.385 1.380 -4.423 1.00 82.56 87 PHE A CA 1
ATOM 713 C C . PHE A 1 87 ? -5.085 2.200 -3.158 1.00 82.56 87 PHE A C 1
ATOM 715 O O . PHE A 1 87 ? -5.311 1.741 -2.038 1.00 82.56 87 PHE A O 1
ATOM 722 N N . PHE A 1 88 ? -4.634 3.443 -3.323 1.00 82.50 88 PHE A N 1
ATOM 723 C CA . PHE A 1 88 ? -4.366 4.363 -2.219 1.00 82.50 88 PHE A CA 1
ATOM 724 C C . PHE A 1 88 ? -5.601 5.163 -1.780 1.00 82.50 88 PHE A C 1
ATOM 726 O O . PHE A 1 88 ? -5.451 6.238 -1.198 1.00 82.50 88 PHE A O 1
ATOM 733 N N . THR A 1 89 ? -6.811 4.648 -2.033 1.00 77.25 89 THR A N 1
ATOM 734 C CA . THR A 1 89 ? -8.055 5.288 -1.587 1.00 77.25 89 THR A CA 1
ATOM 735 C C . THR A 1 89 ? -7.979 5.609 -0.086 1.00 77.25 89 THR A C 1
ATOM 737 O O . THR A 1 89 ? -7.644 4.720 0.709 1.00 77.25 89 THR A O 1
ATOM 740 N N . PRO A 1 90 ? -8.281 6.860 0.315 1.00 70.06 90 PRO A N 1
ATOM 741 C CA . PRO A 1 90 ? -8.234 7.277 1.707 1.00 70.06 90 PRO A CA 1
ATOM 742 C C . PRO A 1 90 ? -9.108 6.407 2.605 1.00 70.06 90 PRO A C 1
ATOM 744 O O . PRO A 1 90 ? -10.208 6.004 2.222 1.00 70.06 90 PRO A O 1
ATOM 747 N N . ILE A 1 91 ? -8.641 6.168 3.829 1.00 69.06 91 ILE A N 1
ATOM 748 C CA . ILE A 1 91 ? -9.453 5.515 4.857 1.00 69.06 91 ILE A CA 1
ATOM 749 C C . ILE A 1 91 ? -10.552 6.506 5.234 1.00 69.06 91 ILE A C 1
ATOM 751 O O . ILE A 1 91 ? -10.264 7.634 5.647 1.00 69.06 91 ILE A O 1
ATOM 755 N N . ALA A 1 92 ? -11.817 6.117 5.073 1.00 64.69 92 ALA A N 1
ATOM 756 C CA . ALA A 1 92 ? -12.909 7.009 5.428 1.00 64.69 92 ALA A CA 1
ATOM 757 C C . ALA A 1 92 ? -12.860 7.291 6.944 1.00 64.69 92 ALA A C 1
ATOM 759 O O . ALA A 1 92 ? -12.671 6.364 7.733 1.00 64.69 92 ALA A O 1
ATOM 760 N N . PRO A 1 93 ? -13.090 8.537 7.396 1.00 57.62 93 PRO A N 1
ATOM 761 C CA . PRO A 1 93 ? -13.074 8.875 8.823 1.00 57.62 93 PRO A CA 1
ATOM 762 C C . PRO A 1 93 ? -14.151 8.137 9.640 1.00 57.62 93 PRO A C 1
ATOM 764 O O . PRO A 1 93 ? -14.088 8.102 10.862 1.00 57.62 93 PRO A O 1
ATOM 767 N N . SER A 1 94 ? -15.144 7.530 8.984 1.00 54.62 94 SER A N 1
ATOM 768 C CA . SER A 1 94 ? -16.131 6.643 9.608 1.00 54.62 94 SER A CA 1
ATOM 769 C C . SER A 1 94 ? -15.612 5.224 9.873 1.00 54.62 94 SER A C 1
ATOM 771 O O . SER A 1 94 ? -16.199 4.507 10.678 1.00 54.62 94 SER A O 1
ATOM 773 N N . GLU A 1 95 ? -14.536 4.796 9.208 1.00 54.88 95 GLU A N 1
ATOM 774 C CA . GLU A 1 95 ? -13.933 3.465 9.384 1.00 54.88 95 GLU A CA 1
ATOM 775 C C . GLU A 1 95 ? -12.920 3.428 10.537 1.00 54.88 95 GLU A C 1
ATOM 777 O O . GLU A 1 95 ? -12.612 2.359 11.057 1.00 54.88 95 GLU A O 1
ATOM 782 N N . THR A 1 96 ? -12.434 4.585 10.991 1.00 52.81 96 THR A N 1
ATOM 783 C CA . THR A 1 96 ? -11.439 4.690 12.068 1.00 52.81 96 THR A CA 1
ATOM 784 C C . THR A 1 96 ? -12.029 4.587 13.481 1.00 52.81 96 THR A C 1
ATOM 786 O O . THR A 1 96 ? -11.269 4.438 14.436 1.00 52.81 96 THR A O 1
ATOM 789 N N . LEU A 1 97 ? -13.361 4.621 13.642 1.00 49.72 97 LEU A N 1
ATOM 790 C CA . LEU A 1 97 ? -14.010 4.857 14.945 1.00 49.72 97 LEU A CA 1
ATOM 791 C C . LEU A 1 97 ? -15.175 3.919 15.333 1.00 49.72 97 LEU A C 1
ATOM 793 O O . LEU A 1 97 ? -15.946 4.285 16.211 1.00 49.72 97 LEU A O 1
ATOM 797 N N . SER A 1 98 ? -15.377 2.728 14.747 1.00 47.19 98 SER A N 1
ATOM 798 C CA . SER A 1 98 ? -16.622 1.973 15.059 1.00 47.19 98 SER A CA 1
ATOM 799 C C . SER A 1 98 ? -16.567 0.512 15.497 1.00 47.19 98 SER A C 1
ATOM 801 O O . SER A 1 98 ? -17.619 -0.002 15.869 1.00 47.19 98 SER A O 1
ATOM 803 N N . GLU A 1 99 ? -15.410 -0.151 15.594 1.00 46.75 99 GLU A N 1
ATOM 804 C CA . GLU A 1 99 ? -15.417 -1.556 16.066 1.00 46.75 99 GLU A CA 1
ATOM 805 C C . GLU A 1 99 ? -14.506 -1.887 17.251 1.00 46.75 99 GLU A C 1
ATOM 807 O O . GLU A 1 99 ? -14.728 -2.901 17.909 1.00 46.75 99 GLU A O 1
ATOM 812 N N . ARG A 1 100 ? -13.541 -1.031 17.613 1.00 47.31 100 ARG A N 1
ATOM 813 C CA . ARG A 1 100 ? -12.661 -1.285 18.773 1.00 47.31 100 ARG A CA 1
ATOM 814 C C . ARG A 1 100 ? -13.122 -0.686 20.103 1.00 47.31 100 ARG A C 1
ATOM 816 O O . ARG A 1 100 ? -12.546 -1.035 21.121 1.00 47.31 100 ARG A O 1
ATOM 823 N N . GLU A 1 101 ? -14.167 0.140 20.120 1.00 51.34 101 GLU A N 1
ATOM 824 C CA . GLU A 1 101 ? -14.754 0.680 21.363 1.00 51.34 101 GLU A CA 1
ATOM 825 C C . GLU A 1 101 ? -15.972 -0.124 21.866 1.00 51.34 101 GLU A C 1
ATOM 827 O O . GLU A 1 101 ? -16.700 0.333 22.744 1.00 51.34 101 GLU A O 1
ATOM 832 N N . LYS A 1 102 ? -16.225 -1.321 21.315 1.00 44.12 102 LYS A N 1
ATOM 833 C CA . LYS A 1 102 ? -17.377 -2.162 21.694 1.00 44.12 102 LYS A CA 1
ATOM 834 C C . LYS A 1 102 ? -17.055 -3.389 22.558 1.00 44.12 102 LYS A C 1
ATOM 836 O O . LYS A 1 102 ? -17.988 -4.131 22.860 1.00 44.12 102 LYS A O 1
ATOM 841 N N . TYR A 1 103 ? -15.802 -3.588 22.970 1.00 41.59 103 TYR A N 1
ATOM 842 C CA . TYR A 1 103 ? -15.399 -4.691 23.854 1.00 41.59 103 TYR A CA 1
ATOM 843 C C . TYR A 1 103 ? -14.561 -4.203 25.029 1.00 41.59 103 TYR A C 1
ATOM 845 O O . TYR A 1 103 ? -13.539 -3.530 24.772 1.00 41.59 103 TYR A O 1
#